Protein AF-A0A956VB78-F1 (afdb_monomer_lite)

Secondary structure (DSSP, 8-state):
--S---SS--EEEEEETTEEEEEESS-HHHHHHHHHHHSS----------SS------

Foldseek 3Di:
DPDDFDPPKDWDFDDDPPDGDIDIPTDPVNVVVVVVVPDPDDPDDDDDPDPDDPDDDD

Structure (mmCIF, N/CA/C/O backbone):
data_AF-A0A956VB78-F1
#
_entry.id   AF-A0A956VB78-F1
#
loop_
_atom_site.group_PDB
_atom_site.id
_atom_site.type_symbol
_atom_site.label_atom_id
_atom_site.label_alt_id
_atom_site.label_comp_id
_atom_site.label_asym_id
_atom_site.label_entity_id
_atom_site.label_seq_id
_atom_site.pdbx_PDB_ins_code
_atom_site.Cartn_x
_atom_site.Cartn_y
_atom_site.Cartn_z
_atom_site.occupancy
_atom_site.B_iso_or_equiv
_atom_site.auth_seq_id
_atom_site.auth_comp_id
_atom_site.auth_asym_id
_atom_site.auth_atom_id
_atom_site.pdbx_PDB_model_num
ATOM 1 N N . MET A 1 1 ? 15.556 -2.107 -0.574 1.00 54.59 1 MET A N 1
ATOM 2 C CA . MET A 1 1 ? 14.572 -2.376 0.498 1.00 54.59 1 MET A CA 1
ATOM 3 C C . MET A 1 1 ? 13.466 -3.255 -0.081 1.00 54.59 1 MET A C 1
ATOM 5 O O . MET A 1 1 ? 12.438 -2.737 -0.483 1.00 54.59 1 MET A O 1
ATOM 9 N N . GLY A 1 2 ? 13.718 -4.553 -0.267 1.00 55.34 2 GLY A N 1
ATOM 10 C CA . GLY A 1 2 ? 12.845 -5.396 -1.096 1.00 55.34 2 GLY A CA 1
ATOM 11 C C . GLY A 1 2 ? 11.664 -6.052 -0.380 1.00 55.34 2 GLY A C 1
ATOM 12 O O . GLY A 1 2 ? 10.753 -6.467 -1.073 1.00 55.34 2 GLY A O 1
ATOM 13 N N . HIS A 1 3 ? 11.679 -6.179 0.953 1.00 64.88 3 HIS A N 1
ATOM 14 C CA . HIS A 1 3 ? 10.709 -6.996 1.714 1.00 64.88 3 HIS A CA 1
ATOM 15 C C . HIS A 1 3 ? 10.687 -6.656 3.226 1.00 64.88 3 HIS A C 1
ATOM 17 O O . HIS A 1 3 ? 10.432 -7.515 4.064 1.00 64.88 3 HIS A O 1
ATOM 23 N N . ALA A 1 4 ? 11.032 -5.425 3.616 1.00 67.44 4 ALA A N 1
ATOM 24 C CA . ALA A 1 4 ? 11.084 -5.066 5.037 1.00 67.44 4 ALA A CA 1
ATOM 25 C C . ALA A 1 4 ? 9.680 -4.742 5.580 1.00 67.44 4 ALA A C 1
ATOM 27 O O . ALA A 1 4 ? 8.935 -4.015 4.929 1.00 67.44 4 ALA A O 1
ATOM 28 N N . ILE A 1 5 ? 9.357 -5.263 6.766 1.00 71.50 5 ILE A N 1
ATOM 29 C CA . ILE A 1 5 ? 8.130 -4.965 7.520 1.00 71.50 5 ILE A CA 1
ATOM 30 C C . ILE A 1 5 ? 8.525 -4.122 8.733 1.00 71.50 5 ILE A C 1
ATOM 32 O O . ILE A 1 5 ? 9.444 -4.504 9.465 1.00 71.50 5 ILE A O 1
ATOM 36 N N . MET A 1 6 ? 7.880 -2.974 8.932 1.00 71.50 6 MET A N 1
ATOM 37 C CA . MET A 1 6 ? 8.209 -2.036 10.012 1.00 71.50 6 MET A CA 1
ATOM 38 C C . MET A 1 6 ? 7.239 -2.182 11.192 1.00 71.50 6 MET A C 1
ATOM 40 O O . MET A 1 6 ? 6.046 -2.345 10.988 1.00 71.5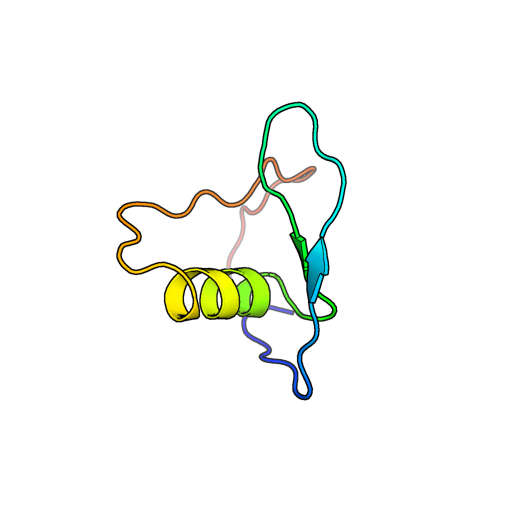0 6 MET A O 1
ATOM 44 N N . CYS A 1 7 ? 7.727 -2.065 12.433 1.00 75.88 7 CYS A N 1
ATOM 45 C CA . CYS A 1 7 ? 6.900 -2.019 13.648 1.00 75.88 7 CYS A CA 1
ATOM 46 C C . CYS A 1 7 ? 7.516 -1.044 14.674 1.00 75.88 7 CYS A C 1
ATOM 48 O O . CYS A 1 7 ? 8.716 -1.151 14.935 1.00 75.88 7 CYS A O 1
ATOM 50 N N . PRO A 1 8 ? 6.740 -0.134 15.303 1.00 82.19 8 PRO A N 1
ATOM 51 C CA . PRO A 1 8 ? 5.287 0.025 15.189 1.00 82.19 8 PRO A CA 1
ATOM 52 C C . PRO A 1 8 ? 4.841 0.757 13.910 1.00 82.19 8 PRO A C 1
ATOM 54 O O . PRO A 1 8 ? 5.472 1.723 13.472 1.00 82.19 8 PRO A O 1
ATOM 57 N N . LEU A 1 9 ? 3.710 0.313 13.353 1.00 89.44 9 LEU A N 1
ATOM 58 C CA . LEU A 1 9 ? 3.043 0.939 12.210 1.00 89.44 9 LEU A CA 1
ATOM 59 C C . LEU A 1 9 ? 1.993 1.950 12.664 1.00 89.44 9 LEU A C 1
ATOM 61 O O . LEU A 1 9 ? 1.225 1.711 13.594 1.00 89.44 9 LEU A O 1
ATOM 65 N N . SER A 1 10 ? 1.952 3.075 11.966 1.00 91.44 10 SER A N 1
ATOM 66 C CA . SER A 1 10 ? 0.922 4.098 12.072 1.00 91.44 10 SER A CA 1
ATOM 67 C C . SER A 1 10 ? 0.527 4.565 10.675 1.00 91.44 10 SER A C 1
ATOM 69 O O . SER A 1 10 ? 1.346 4.610 9.752 1.00 91.44 10 SER A O 1
ATOM 71 N N . TYR A 1 11 ? -0.745 4.919 10.521 1.00 93.19 11 TYR A N 1
ATOM 72 C CA . TYR A 1 11 ? -1.258 5.507 9.296 1.00 93.19 11 TYR A CA 1
ATOM 73 C C . TYR A 1 11 ? -2.140 6.711 9.608 1.00 93.19 11 TYR A C 1
ATOM 75 O O . TYR A 1 11 ? -2.740 6.808 10.678 1.00 93.19 11 TYR A O 1
ATOM 83 N N . GLN A 1 12 ? -2.181 7.659 8.677 1.00 95.50 12 GLN A N 1
ATOM 84 C CA . GLN A 1 12 ? -2.931 8.904 8.807 1.00 95.50 12 GLN A CA 1
ATOM 85 C C . GLN A 1 12 ? -3.710 9.178 7.527 1.00 95.50 12 GLN A C 1
ATOM 87 O O . GLN A 1 12 ? -3.163 9.046 6.430 1.00 95.50 12 GLN A O 1
ATOM 92 N N . ALA A 1 13 ? -4.971 9.588 7.667 1.00 95.56 13 ALA A N 1
ATOM 93 C CA . ALA A 1 13 ? -5.783 10.009 6.532 1.00 95.56 13 ALA A CA 1
ATOM 94 C C . ALA A 1 13 ? -5.118 11.194 5.816 1.00 95.56 13 ALA A C 1
ATOM 96 O O . ALA A 1 13 ? -4.587 12.114 6.446 1.00 95.56 13 ALA A O 1
ATOM 97 N N . THR A 1 14 ? -5.135 11.175 4.488 1.00 95.88 14 THR A N 1
ATOM 98 C CA . THR A 1 14 ? -4.563 12.233 3.659 1.00 95.88 14 THR A CA 1
ATOM 99 C C . THR A 1 14 ? -5.509 12.582 2.523 1.00 95.88 14 THR A C 1
ATOM 101 O O . THR A 1 14 ? -6.284 11.753 2.058 1.00 95.88 14 THR A O 1
ATOM 104 N N . ARG A 1 15 ? -5.448 13.830 2.060 1.00 95.31 15 ARG A N 1
ATOM 105 C CA . ARG A 1 15 ? -6.280 14.278 0.947 1.00 95.31 15 ARG A CA 1
ATOM 106 C C . ARG A 1 15 ? -5.669 13.807 -0.371 1.00 95.31 15 ARG A C 1
ATOM 108 O O . ARG A 1 15 ? -4.578 14.254 -0.722 1.00 95.31 15 ARG A O 1
ATOM 115 N N . LEU A 1 16 ? -6.396 12.972 -1.108 1.00 94.12 16 LEU A N 1
ATOM 116 C CA . LEU A 1 16 ? -6.053 12.571 -2.470 1.00 94.12 16 LEU A CA 1
ATOM 117 C C . LEU A 1 16 ? -7.298 12.626 -3.356 1.00 94.12 16 LEU A C 1
ATOM 119 O O . LEU A 1 16 ? -8.020 11.646 -3.468 1.00 94.12 16 LEU A O 1
ATOM 123 N N . ALA A 1 17 ? -7.524 13.781 -3.987 1.00 92.19 17 ALA A N 1
ATOM 124 C CA . ALA A 1 17 ? -8.659 14.005 -4.883 1.00 92.19 17 ALA A CA 1
ATOM 125 C C . ALA A 1 17 ? -9.984 13.491 -4.264 1.00 92.19 17 ALA A C 1
ATOM 127 O O . ALA A 1 17 ? -10.309 13.882 -3.139 1.00 92.19 17 ALA A O 1
ATOM 128 N N . GLU A 1 18 ? -10.715 12.631 -4.971 1.00 94.50 18 GLU A N 1
ATOM 129 C CA . GLU A 1 18 ? -11.938 11.954 -4.524 1.00 94.50 18 GLU A CA 1
ATOM 130 C C . GLU A 1 18 ? -11.722 10.591 -3.835 1.00 94.50 18 GLU A C 1
ATOM 132 O O . GLU A 1 18 ? -12.695 9.915 -3.504 1.00 94.50 18 GLU A O 1
ATOM 137 N N . PHE A 1 19 ? -10.476 10.171 -3.606 1.00 93.31 19 PHE A N 1
ATOM 138 C CA . PHE A 1 19 ? -10.162 8.866 -3.025 1.00 93.31 19 PHE A CA 1
ATOM 139 C C . PHE A 1 19 ? -9.971 8.929 -1.508 1.00 93.31 19 PHE A C 1
ATOM 141 O O . PHE A 1 19 ? -9.330 9.837 -0.970 1.00 93.31 19 PHE A O 1
ATOM 148 N N . GLU A 1 20 ? -10.462 7.899 -0.817 1.00 93.31 20 GLU A N 1
ATOM 149 C CA . GLU A 1 20 ? -10.032 7.602 0.546 1.00 93.31 20 GLU A CA 1
ATOM 150 C C . GLU A 1 20 ? -8.570 7.146 0.512 1.00 93.31 20 GLU A C 1
ATOM 152 O O . GLU A 1 20 ? -8.218 6.168 -0.150 1.00 93.31 20 GLU A O 1
ATOM 157 N N . ALA A 1 21 ? -7.696 7.896 1.182 1.00 95.12 21 ALA A N 1
ATOM 158 C CA . ALA A 1 21 ? -6.262 7.682 1.108 1.00 95.12 21 ALA A CA 1
ATOM 159 C C . ALA A 1 21 ? -5.594 7.844 2.470 1.00 9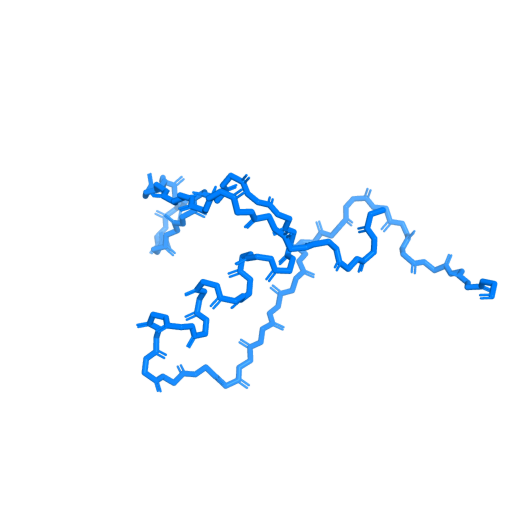5.12 21 ALA A C 1
ATOM 161 O O . ALA A 1 21 ? -5.944 8.715 3.273 1.00 95.12 21 ALA A O 1
ATOM 162 N N . TYR A 1 22 ? -4.556 7.040 2.685 1.00 95.25 22 TYR A N 1
ATOM 163 C CA . TYR A 1 22 ? -3.783 7.023 3.917 1.00 95.25 22 TYR A CA 1
ATOM 164 C C . TYR A 1 22 ? -2.286 7.078 3.621 1.00 95.25 22 TYR A C 1
ATOM 166 O O . TYR A 1 22 ? -1.793 6.450 2.684 1.00 95.25 22 TYR A O 1
ATOM 174 N N . ARG A 1 23 ? -1.548 7.828 4.442 1.00 94.62 23 ARG A N 1
ATOM 175 C CA . ARG A 1 23 ? -0.081 7.785 4.494 1.00 94.62 23 ARG A CA 1
ATOM 176 C C . ARG A 1 23 ? 0.337 6.843 5.604 1.00 94.62 23 ARG A C 1
ATOM 178 O O . ARG A 1 23 ? -0.182 6.954 6.709 1.00 94.62 23 ARG A O 1
ATOM 185 N N . VAL A 1 24 ? 1.290 5.970 5.313 1.00 94.94 24 VAL A N 1
ATOM 186 C CA . VAL A 1 24 ? 1.802 4.956 6.240 1.00 94.94 24 VAL A CA 1
ATOM 187 C C . VAL A 1 24 ? 3.264 5.267 6.551 1.00 94.94 24 VAL A C 1
ATOM 189 O O . VAL A 1 24 ? 4.022 5.609 5.644 1.00 94.94 24 VAL A O 1
ATOM 192 N N . ASN A 1 25 ? 3.682 5.140 7.813 1.00 94.38 25 ASN A N 1
ATOM 193 C CA . ASN A 1 25 ? 5.080 5.327 8.238 1.00 94.38 25 ASN A CA 1
ATOM 194 C C . ASN A 1 25 ? 5.976 4.085 7.998 1.00 94.38 25 ASN A C 1
ATOM 196 O O . ASN A 1 25 ? 6.971 3.896 8.697 1.00 94.38 25 ASN A O 1
ATOM 200 N N . GLY A 1 26 ? 5.603 3.235 7.042 1.00 91.62 26 GLY A N 1
ATOM 201 C CA . GLY A 1 26 ? 6.223 1.944 6.752 1.00 91.62 26 GLY A CA 1
ATOM 202 C C . GLY A 1 26 ? 6.696 1.828 5.306 1.00 91.62 26 GLY A C 1
ATOM 203 O O . GLY A 1 26 ? 6.791 2.810 4.567 1.00 91.62 26 GLY A O 1
ATOM 204 N N . THR A 1 27 ? 7.020 0.610 4.897 1.00 93.31 27 THR A N 1
ATOM 205 C CA . THR A 1 27 ? 7.441 0.280 3.535 1.00 93.31 27 THR A CA 1
ATOM 206 C C . THR A 1 27 ? 6.240 0.107 2.596 1.00 93.31 27 THR A C 1
ATOM 208 O O . THR A 1 27 ? 5.099 0.005 3.050 1.00 93.31 27 THR A O 1
ATOM 211 N N . PRO A 1 28 ? 6.457 -0.003 1.270 1.00 92.81 28 PRO A N 1
ATOM 212 C CA . PRO A 1 28 ? 5.378 -0.350 0.347 1.00 92.81 28 PRO A CA 1
ATOM 213 C C . PRO A 1 28 ? 4.663 -1.666 0.689 1.00 92.81 28 PRO A C 1
ATOM 215 O O . PRO A 1 28 ? 3.471 -1.785 0.423 1.00 92.81 28 PRO A O 1
ATOM 218 N N . ALA A 1 29 ? 5.357 -2.638 1.296 1.00 93.06 29 ALA A N 1
ATOM 219 C CA . ALA A 1 29 ? 4.735 -3.882 1.748 1.00 93.06 29 ALA A CA 1
ATOM 220 C C . ALA A 1 29 ? 3.814 -3.641 2.954 1.00 93.06 29 ALA A C 1
ATOM 222 O O . ALA A 1 29 ? 2.711 -4.183 2.995 1.00 93.06 29 ALA A O 1
ATOM 223 N N . ASP A 1 30 ? 4.215 -2.768 3.882 1.00 93.19 30 ASP A N 1
ATOM 224 C CA . ASP A 1 30 ? 3.389 -2.397 5.035 1.00 93.19 30 ASP A CA 1
ATOM 225 C C . ASP A 1 30 ? 2.081 -1.711 4.608 1.00 93.19 30 ASP A C 1
ATOM 227 O O . ASP A 1 30 ? 1.033 -1.957 5.204 1.00 93.19 30 ASP A O 1
ATOM 231 N N . CYS A 1 31 ? 2.108 -0.905 3.536 1.00 93.44 31 CYS A N 1
ATOM 232 C CA . CYS A 1 31 ? 0.893 -0.327 2.951 1.00 93.44 31 CYS A CA 1
ATOM 233 C C . CYS A 1 31 ? -0.109 -1.408 2.519 1.00 93.44 31 CYS A C 1
ATOM 235 O O . CYS A 1 31 ? -1.310 -1.266 2.748 1.00 93.44 31 CYS A O 1
ATOM 237 N N . VAL A 1 32 ? 0.379 -2.492 1.907 1.00 93.94 32 VAL A N 1
ATOM 238 C CA . VAL A 1 32 ? -0.468 -3.609 1.464 1.00 93.94 32 VAL A CA 1
ATOM 239 C C . VAL A 1 32 ? -1.012 -4.378 2.665 1.00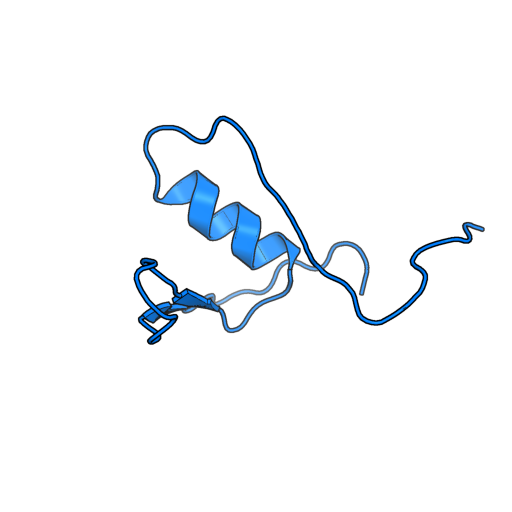 93.94 32 VAL A C 1
ATOM 241 O O . VAL A 1 32 ? -2.207 -4.662 2.708 1.00 93.94 32 VAL A O 1
ATOM 244 N N . VAL A 1 33 ? -0.166 -4.669 3.659 1.00 92.50 33 VAL A N 1
ATOM 245 C CA . VAL A 1 33 ? -0.574 -5.376 4.883 1.00 92.50 33 VAL A CA 1
ATOM 246 C C . VAL A 1 33 ? -1.665 -4.609 5.628 1.00 92.50 33 VAL A C 1
ATOM 248 O O . VAL A 1 33 ? -2.677 -5.207 5.985 1.00 92.50 33 VAL A O 1
ATOM 251 N N . LEU A 1 34 ? -1.506 -3.296 5.823 1.00 92.38 34 LEU A N 1
ATOM 252 C CA . LEU A 1 34 ? -2.521 -2.476 6.491 1.00 92.38 34 LEU A CA 1
ATOM 253 C C . LEU A 1 34 ? -3.845 -2.454 5.723 1.00 92.38 34 LEU A C 1
ATOM 255 O O . LEU A 1 34 ? -4.899 -2.602 6.336 1.00 92.38 34 LEU A O 1
ATOM 259 N N . GLY A 1 35 ? -3.799 -2.310 4.397 1.00 91.50 35 GLY A N 1
ATOM 260 C CA . GLY A 1 35 ? -5.006 -2.326 3.570 1.00 91.50 35 GLY A CA 1
ATOM 261 C C . GLY A 1 35 ? -5.758 -3.655 3.665 1.00 91.50 35 GLY A C 1
ATOM 262 O O . GLY A 1 35 ? -6.947 -3.678 3.970 1.00 91.50 35 GLY A O 1
ATOM 263 N N . VAL A 1 36 ? -5.055 -4.774 3.472 1.00 91.88 36 VAL A N 1
ATOM 264 C CA . VAL A 1 36 ? -5.648 -6.122 3.545 1.00 91.88 36 VAL A CA 1
ATOM 265 C C . VAL A 1 36 ? -6.141 -6.460 4.955 1.00 91.88 36 VAL A C 1
ATOM 267 O O . VAL A 1 36 ? -7.090 -7.221 5.099 1.00 91.88 36 VAL A O 1
ATOM 270 N N . HIS A 1 37 ? -5.524 -5.904 5.999 1.00 90.19 37 HIS A N 1
ATOM 271 C CA . HIS A 1 37 ? -5.973 -6.115 7.374 1.00 90.19 37 HIS A CA 1
ATOM 272 C C . HIS A 1 37 ? -7.248 -5.331 7.723 1.00 90.19 37 HIS A C 1
ATOM 274 O O . HIS A 1 37 ? -8.033 -5.795 8.547 1.00 90.19 37 HIS A O 1
ATOM 280 N N . HIS A 1 38 ? -7.445 -4.147 7.135 1.00 88.81 38 HIS A N 1
ATOM 281 C CA . HIS A 1 38 ? -8.573 -3.269 7.457 1.00 88.81 38 HIS A CA 1
ATOM 282 C C . HIS A 1 38 ? -9.796 -3.452 6.555 1.00 88.81 38 HIS A C 1
ATOM 284 O O . HIS A 1 38 ? -10.91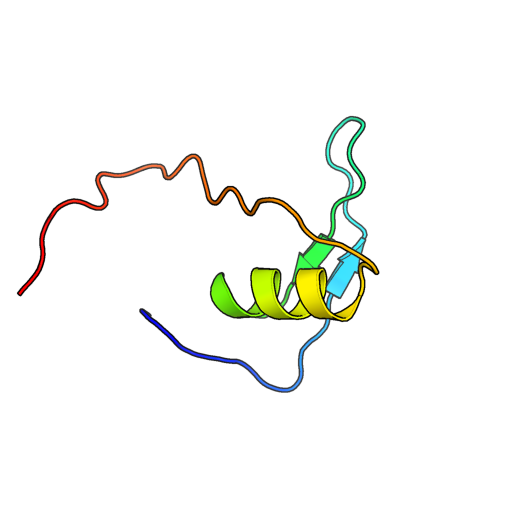2 -3.226 7.020 1.00 88.81 38 HIS A O 1
ATOM 290 N N . TRP A 1 39 ? -9.616 -3.827 5.288 1.00 88.25 39 TRP A N 1
ATOM 291 C CA . TRP A 1 39 ? -10.733 -4.023 4.366 1.00 88.25 39 TRP A CA 1
ATOM 292 C C . TRP A 1 39 ? -11.249 -5.462 4.400 1.00 88.25 39 TRP A C 1
ATOM 294 O O . TRP A 1 39 ? -10.475 -6.406 4.278 1.00 88.25 39 TRP A O 1
ATOM 304 N N . ASP A 1 40 ? -12.574 -5.623 4.466 1.00 88.12 40 ASP A N 1
ATOM 305 C CA . ASP A 1 40 ? -13.233 -6.940 4.491 1.00 88.12 40 ASP A CA 1
ATOM 306 C C . ASP A 1 40 ? -12.898 -7.804 3.264 1.00 88.12 40 ASP A C 1
ATOM 308 O O . ASP A 1 40 ? -12.865 -9.034 3.341 1.00 88.12 40 ASP A O 1
ATOM 312 N N . LYS A 1 41 ? -12.668 -7.166 2.109 1.00 93.88 41 LYS A N 1
ATOM 313 C CA . LYS A 1 41 ? -12.330 -7.846 0.858 1.00 93.88 41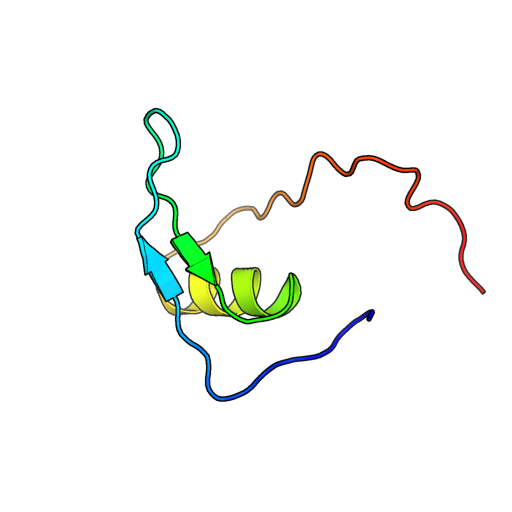 LYS A CA 1
ATOM 314 C C . LYS A 1 41 ? -11.440 -6.977 -0.024 1.00 93.88 41 LYS A C 1
ATOM 316 O O . LYS A 1 41 ? -11.781 -5.838 -0.330 1.00 93.88 41 LYS A O 1
ATOM 321 N N . VAL A 1 42 ? -10.338 -7.559 -0.496 1.00 94.00 42 VAL A N 1
ATOM 322 C CA . VAL A 1 42 ? -9.428 -6.952 -1.476 1.00 94.00 42 VAL A CA 1
ATOM 323 C C . VAL A 1 42 ? -9.283 -7.903 -2.662 1.00 94.00 42 VAL A C 1
ATOM 325 O O . VAL A 1 42 ? -8.729 -8.989 -2.522 1.00 94.00 42 VAL A O 1
ATOM 328 N N . ASP A 1 43 ? -9.788 -7.498 -3.828 1.00 96.44 43 ASP A N 1
ATOM 329 C CA . ASP A 1 43 ? -9.733 -8.302 -5.059 1.00 96.44 43 ASP A CA 1
ATOM 330 C C . ASP A 1 43 ? -8.466 -8.036 -5.899 1.00 96.44 43 ASP A C 1
ATOM 332 O O . ASP A 1 43 ? -8.034 -8.895 -6.666 1.00 96.44 43 ASP A O 1
ATOM 336 N N . LEU A 1 44 ? -7.861 -6.847 -5.773 1.00 94.69 44 LEU A N 1
ATOM 337 C CA . LEU A 1 44 ? -6.708 -6.414 -6.568 1.00 94.69 44 LEU A CA 1
ATOM 338 C C . LEU A 1 44 ? -5.878 -5.364 -5.817 1.00 94.69 44 LEU A C 1
ATOM 340 O O . LEU A 1 44 ? -6.431 -4.469 -5.183 1.00 94.69 44 LEU A O 1
ATOM 344 N N . VAL A 1 45 ? -4.550 -5.432 -5.956 1.00 94.50 45 VAL A N 1
ATOM 345 C CA . VAL A 1 45 ? -3.607 -4.409 -5.477 1.00 94.50 45 VAL A CA 1
ATOM 346 C C . VAL A 1 45 ? -2.824 -3.852 -6.664 1.00 94.50 45 VAL A C 1
ATOM 348 O O . VAL A 1 45 ? -2.189 -4.603 -7.402 1.00 94.50 45 VAL A O 1
ATOM 351 N N . LEU A 1 46 ? -2.845 -2.528 -6.829 1.00 94.06 46 LEU A N 1
ATOM 352 C CA . LEU A 1 46 ? -2.073 -1.808 -7.843 1.00 94.06 46 LEU A CA 1
ATOM 353 C C . LEU A 1 46 ? -0.993 -0.960 -7.158 1.00 94.06 46 LEU A C 1
ATOM 355 O O . LEU A 1 46 ? -1.306 -0.129 -6.310 1.00 94.06 46 LEU A O 1
ATOM 359 N N . SER A 1 47 ? 0.276 -1.157 -7.528 1.00 92.69 47 SER A N 1
ATOM 360 C CA . SER A 1 47 ? 1.416 -0.396 -6.994 1.00 92.69 47 SER A CA 1
ATOM 361 C C . SER A 1 47 ? 2.062 0.434 -8.102 1.00 92.69 47 SER A C 1
ATOM 363 O O . SER A 1 47 ? 2.583 -0.121 -9.069 1.00 92.69 47 SER A O 1
ATOM 365 N N . GLY A 1 48 ? 2.014 1.763 -7.990 1.00 88.94 48 GLY A N 1
ATOM 366 C CA . GLY A 1 48 ? 2.591 2.654 -8.996 1.00 88.94 48 GLY A CA 1
ATOM 367 C C . GLY A 1 48 ? 1.930 4.034 -9.064 1.00 88.94 48 GLY A C 1
ATOM 368 O O . GLY A 1 48 ? 1.185 4.412 -8.167 1.00 88.94 48 GLY A O 1
ATOM 369 N N . ILE A 1 49 ? 2.187 4.820 -10.116 1.00 90.12 49 ILE A N 1
ATOM 370 C CA . ILE A 1 49 ? 3.143 4.571 -11.218 1.00 90.12 49 ILE A CA 1
ATOM 371 C C . ILE A 1 49 ? 4.562 4.905 -10.738 1.00 90.12 49 ILE A C 1
ATOM 373 O O . ILE A 1 49 ? 4.813 6.006 -10.252 1.00 90.12 49 ILE A O 1
ATOM 377 N N . ASN A 1 50 ? 5.497 3.957 -10.852 1.00 85.19 50 ASN A N 1
ATOM 378 C CA . ASN A 1 50 ? 6.880 4.182 -10.436 1.00 85.19 50 ASN A CA 1
ATOM 379 C C . ASN A 1 50 ? 7.597 5.122 -11.420 1.00 85.19 50 ASN A C 1
ATOM 381 O O . ASN A 1 50 ? 7.563 4.911 -12.631 1.00 85.19 50 ASN A O 1
ATOM 385 N N . LEU A 1 51 ? 8.274 6.143 -10.895 1.00 79.56 51 LEU A N 1
ATOM 386 C CA . LEU A 1 51 ? 9.163 6.995 -11.682 1.00 79.56 51 LEU A CA 1
ATOM 387 C C . LEU A 1 51 ? 10.533 6.314 -11.809 1.00 79.56 51 LEU A C 1
ATOM 389 O O . LEU A 1 51 ? 11.467 6.633 -11.076 1.00 79.56 51 LEU A O 1
ATOM 393 N N . GLY A 1 52 ? 10.626 5.349 -12.723 1.00 81.25 52 GLY A N 1
ATOM 394 C CA . GLY A 1 52 ? 11.831 4.557 -12.959 1.00 81.25 52 GLY A CA 1
ATOM 395 C C . GLY A 1 52 ? 11.520 3.169 -13.521 1.00 81.25 52 GLY A C 1
ATOM 396 O O . GLY A 1 52 ? 10.414 2.648 -13.382 1.00 81.25 52 GLY A O 1
ATOM 397 N N . LEU A 1 53 ? 12.504 2.554 -14.180 1.00 72.25 53 LEU A N 1
ATOM 398 C CA . LEU A 1 53 ? 12.397 1.168 -14.635 1.00 72.25 53 LEU A CA 1
ATOM 399 C C . LEU A 1 53 ? 12.685 0.229 -13.465 1.00 72.25 53 LEU A C 1
ATOM 401 O O . LEU A 1 53 ? 13.768 0.258 -12.891 1.00 72.25 53 LEU A O 1
ATOM 405 N N . SER A 1 54 ? 11.734 -0.648 -13.154 1.00 71.81 54 SER A N 1
ATOM 406 C CA . SER A 1 54 ? 11.923 -1.744 -12.190 1.00 71.81 54 SER A CA 1
ATOM 407 C C . SER A 1 54 ? 12.438 -3.029 -12.866 1.00 71.81 54 SER A C 1
ATOM 409 O O . SER A 1 54 ? 12.119 -4.129 -12.432 1.00 71.81 54 SER A O 1
ATOM 411 N N . MET A 1 55 ? 13.183 -2.907 -13.973 1.00 70.25 55 MET A N 1
ATOM 412 C CA . MET A 1 55 ? 13.672 -4.038 -14.772 1.00 70.25 55 MET A CA 1
ATOM 413 C C . MET A 1 55 ? 15.133 -4.364 -14.442 1.00 70.25 55 MET A C 1
ATOM 415 O O . MET A 1 55 ? 15.997 -3.494 -14.523 1.00 70.25 55 MET A O 1
ATOM 419 N N . GLY A 1 56 ? 15.394 -5.633 -14.118 1.00 64.56 56 GLY A N 1
ATOM 420 C CA . GLY A 1 56 ? 16.709 -6.172 -13.761 1.00 64.56 56 GLY A CA 1
ATOM 421 C C . GLY A 1 56 ? 16.630 -7.028 -12.494 1.00 64.56 56 GLY A C 1
ATOM 422 O O . GLY A 1 56 ? 16.050 -6.605 -11.500 1.00 64.56 56 GLY A O 1
ATOM 423 N N . ASN A 1 57 ? 17.197 -8.234 -12.533 1.00 53.16 57 ASN A N 1
ATOM 424 C CA . ASN A 1 57 ? 17.294 -9.139 -11.387 1.00 53.16 57 ASN A CA 1
ATOM 425 C C . ASN A 1 57 ? 18.674 -9.820 -11.409 1.00 53.16 57 ASN A C 1
ATOM 427 O O . ASN A 1 57 ? 19.102 -10.246 -12.481 1.00 53.16 57 ASN A O 1
ATOM 431 N N . ASN A 1 58 ? 19.348 -9.907 -10.255 1.00 47.88 58 ASN A N 1
ATOM 432 C CA . ASN A 1 58 ? 20.433 -10.870 -10.011 1.00 47.88 58 ASN A CA 1
ATOM 433 C C . ASN A 1 58 ? 19.821 -12.153 -9.456 1.00 47.88 58 ASN A C 1
ATOM 435 O O . ASN A 1 58 ? 19.022 -12.031 -8.498 1.00 47.88 58 ASN A O 1
#

pLDDT: mean 85.89, std 12.55, range [47.88, 96.44]

Radius of gyration: 13.19 Å; chains: 1; 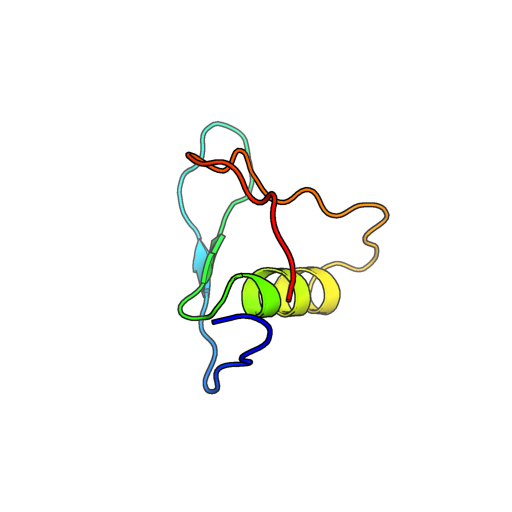bounding box: 34×25×30 Å

Sequence (58 aa):
MGHAIMCPLSYQATRLAEFEAYRVNGTPADCVVLGVHHWDKVDLVLSGINLGLSMGNN